Protein AF-A0A367YZG7-F1 (afdb_monomer)

Sequence (79 aa):
MAVIIGSTRPSRTCPDIARSVLDTAQVGSPVHPGLIDRADVHLPFLDEPLRPALGMYQYEHTRTWGDKPTSDVWRPCAR

Nearest PDB structures (foldseek):
  7qw4-assembly2_B  TM=6.380E-01  e=7.708E-01  Paracoccus denitrificans PD1222
  7qw4-assembly9_I  TM=7.010E-01  e=4.723E+00  Paracoccus denitrificans PD1222
  4kso-assembly1_A  TM=4.456E-01  e=5.051E+00  Synechococcus elongatus PCC 7942 = FACHB-805
  1wwj-assembly1_D  TM=3.789E-01  e=9.885E+00  Synechocystis sp.
  4kso-assembly1_B  TM=3.161E-01  e=7.557E+00  Synechococcus elongatus PCC 7942 = FACHB-805

Organism: NCBI:txid2268447

Mean predicted aligned error: 5.84 Å

Structure (mmCIF, N/CA/C/O backbone):
data_AF-A0A367YZG7-F1
#
_entry.id   AF-A0A367YZG7-F1
#
loop_
_atom_site.group_PDB
_atom_site.id
_atom_site.type_symbol
_atom_site.label_atom_id
_atom_site.label_alt_id
_atom_site.label_comp_id
_atom_site.label_asym_id
_atom_site.label_entity_id
_atom_site.label_seq_id
_atom_site.pdbx_PDB_ins_code
_atom_site.Cartn_x
_atom_site.Cartn_y
_atom_site.Cartn_z
_atom_site.occupancy
_atom_site.B_iso_or_equiv
_atom_site.auth_seq_id
_atom_site.auth_comp_id
_atom_site.auth_asym_id
_atom_site.auth_atom_id
_atom_site.pdbx_PDB_model_num
ATOM 1 N N . MET A 1 1 ? -6.934 7.967 4.231 1.00 78.12 1 MET A N 1
ATOM 2 C CA . MET A 1 1 ? -5.675 7.674 4.956 1.00 78.12 1 MET A CA 1
ATOM 3 C C . MET A 1 1 ? -5.507 6.162 5.002 1.00 78.12 1 MET A C 1
ATOM 5 O O . MET A 1 1 ? -6.507 5.489 5.199 1.00 78.12 1 MET A O 1
ATOM 9 N N . ALA A 1 2 ? -4.304 5.622 4.807 1.00 85.94 2 ALA A N 1
ATOM 10 C CA . ALA A 1 2 ? -3.993 4.221 5.128 1.00 85.94 2 ALA A CA 1
ATOM 11 C C . ALA A 1 2 ? -2.536 4.067 5.530 1.00 85.94 2 ALA A C 1
ATOM 13 O O . ALA A 1 2 ? -1.697 4.932 5.274 1.00 85.94 2 ALA A O 1
ATOM 14 N N . VAL A 1 3 ? -2.279 2.911 6.123 1.00 90.50 3 VAL A N 1
ATOM 15 C CA . VAL A 1 3 ? -0.956 2.348 6.342 1.00 90.50 3 VAL A CA 1
ATOM 16 C C . VAL A 1 3 ? -0.592 1.490 5.126 1.00 90.50 3 VAL A C 1
ATOM 18 O O . VAL A 1 3 ? -1.425 0.725 4.642 1.00 90.50 3 VAL A O 1
ATOM 21 N N . ILE A 1 4 ? 0.641 1.608 4.628 1.00 90.69 4 ILE A N 1
ATOM 22 C CA . ILE A 1 4 ? 1.145 0.800 3.507 1.00 90.69 4 ILE A CA 1
ATOM 23 C C . ILE A 1 4 ? 2.289 -0.085 4.001 1.00 90.69 4 ILE A C 1
ATOM 25 O O . ILE A 1 4 ? 3.273 0.413 4.550 1.00 90.69 4 ILE A O 1
ATOM 29 N N . ILE A 1 5 ? 2.195 -1.393 3.766 1.00 92.62 5 ILE A N 1
ATOM 30 C CA . ILE A 1 5 ? 3.276 -2.346 4.023 1.00 92.62 5 ILE A CA 1
ATOM 31 C C . ILE A 1 5 ? 4.155 -2.432 2.777 1.00 92.62 5 ILE A C 1
ATOM 33 O O . ILE A 1 5 ? 3.748 -2.946 1.739 1.00 92.62 5 ILE A O 1
ATOM 37 N N . GLY A 1 6 ? 5.392 -1.946 2.887 1.00 89.50 6 GLY A N 1
ATOM 38 C CA . GLY A 1 6 ? 6.356 -1.960 1.781 1.00 89.50 6 GLY A CA 1
ATOM 39 C C . GLY A 1 6 ? 7.149 -3.263 1.622 1.00 89.50 6 GLY A C 1
ATOM 40 O O . GLY A 1 6 ? 7.862 -3.4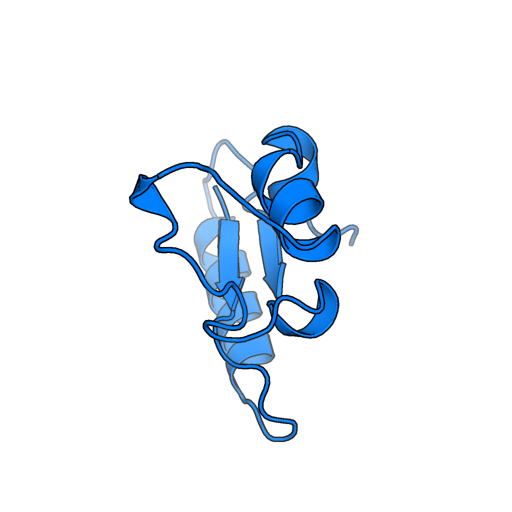20 0.635 1.00 89.50 6 GLY A O 1
ATOM 41 N N . SER A 1 7 ? 7.074 -4.194 2.577 1.00 89.12 7 SER A N 1
ATOM 42 C CA . SER A 1 7 ? 7.841 -5.447 2.542 1.00 89.12 7 SER A CA 1
ATOM 43 C C . SER A 1 7 ? 7.014 -6.589 1.963 1.00 89.12 7 SER A C 1
ATOM 45 O O . SER A 1 7 ? 5.894 -6.816 2.396 1.00 89.12 7 SER A O 1
ATOM 47 N N . THR A 1 8 ? 7.599 -7.358 1.045 1.00 89.56 8 THR A N 1
ATOM 48 C CA . THR A 1 8 ? 6.991 -8.564 0.450 1.00 89.56 8 THR A CA 1
ATOM 49 C C . THR A 1 8 ? 7.710 -9.849 0.858 1.00 89.56 8 THR A C 1
ATOM 51 O O . THR A 1 8 ? 7.395 -10.925 0.358 1.00 89.56 8 THR A O 1
ATOM 54 N N . ARG A 1 9 ? 8.681 -9.767 1.781 1.00 90.81 9 ARG A N 1
ATOM 55 C CA . ARG A 1 9 ? 9.399 -10.954 2.271 1.00 90.81 9 ARG A CA 1
ATOM 56 C C . ARG A 1 9 ? 8.413 -11.918 2.953 1.00 90.81 9 ARG A C 1
ATOM 58 O O . ARG A 1 9 ? 7.522 -11.429 3.649 1.00 90.81 9 ARG A O 1
ATOM 65 N N . PRO A 1 10 ? 8.571 -13.249 2.808 1.00 87.44 10 PRO A N 1
ATOM 66 C CA . PRO A 1 10 ? 7.681 -14.215 3.459 1.00 87.44 10 PRO A CA 1
ATOM 67 C C . PRO A 1 10 ? 7.690 -14.104 4.989 1.00 87.44 10 PRO A C 1
ATOM 69 O O . PRO A 1 10 ? 6.643 -14.101 5.621 1.00 87.44 10 PRO A O 1
ATOM 72 N N . SER A 1 11 ? 8.868 -13.931 5.592 1.00 91.69 11 SER A N 1
ATOM 73 C CA . SER A 1 11 ? 9.054 -13.820 7.045 1.00 91.69 11 SER A CA 1
ATOM 74 C C . SER A 1 11 ? 8.967 -12.368 7.544 1.00 91.69 11 SER A C 1
ATOM 76 O O . SER A 1 11 ? 9.876 -11.883 8.221 1.00 91.69 11 SER A O 1
ATOM 78 N N . ARG A 1 12 ? 7.934 -11.619 7.139 1.00 92.69 12 ARG A N 1
ATOM 79 C CA . ARG A 1 12 ? 7.781 -10.198 7.502 1.00 92.69 12 ARG A CA 1
ATOM 80 C C . ARG A 1 12 ? 6.926 -10.013 8.759 1.00 92.69 12 ARG A C 1
ATOM 82 O O . ARG A 1 12 ? 5.829 -10.541 8.838 1.00 92.69 12 ARG A O 1
ATOM 89 N N . THR A 1 13 ? 7.389 -9.171 9.683 1.00 94.81 13 THR A N 1
ATOM 90 C CA . THR A 1 13 ? 6.629 -8.733 10.878 1.00 94.81 13 THR A CA 1
ATOM 91 C C . THR A 1 13 ? 5.730 -7.522 10.594 1.00 94.81 13 THR A C 1
ATOM 93 O O . THR A 1 13 ? 4.891 -7.140 11.404 1.00 94.81 13 THR A O 1
ATOM 96 N N . CYS A 1 14 ? 5.894 -6.887 9.427 1.00 93.88 14 CYS A N 1
ATOM 97 C CA . CYS A 1 14 ? 5.169 -5.672 9.062 1.00 93.88 14 CYS A CA 1
ATOM 98 C C . CYS A 1 14 ? 3.631 -5.782 9.146 1.00 93.88 14 CYS A C 1
ATOM 100 O O . CYS A 1 14 ? 3.043 -4.783 9.546 1.00 93.88 14 CYS A O 1
ATOM 102 N N . PRO A 1 15 ? 2.968 -6.916 8.826 1.00 93.88 15 PRO A N 1
ATOM 103 C CA . PRO A 1 15 ? 1.518 -7.044 8.983 1.00 93.88 15 PRO A CA 1
ATOM 104 C C . PRO A 1 15 ? 1.032 -6.816 10.416 1.00 93.88 15 PRO A C 1
ATOM 106 O O . PRO A 1 15 ? 0.058 -6.098 10.624 1.00 93.88 15 PRO A O 1
ATOM 109 N N . ASP A 1 16 ? 1.731 -7.362 11.410 1.00 94.38 16 ASP A N 1
ATOM 110 C CA . ASP A 1 16 ? 1.329 -7.236 12.815 1.00 94.38 16 ASP A CA 1
ATOM 111 C C . ASP A 1 16 ? 1.539 -5.810 13.328 1.00 94.38 16 ASP A C 1
ATOM 113 O O . ASP A 1 16 ? 0.664 -5.233 13.973 1.00 94.38 16 ASP A O 1
ATOM 117 N N . ILE A 1 17 ? 2.662 -5.195 12.946 1.00 95.38 17 ILE A N 1
ATOM 118 C CA . ILE A 1 17 ? 2.941 -3.786 13.246 1.00 95.38 17 ILE A CA 1
ATOM 119 C C . ILE A 1 17 ? 1.897 -2.885 12.578 1.00 95.38 17 ILE A C 1
ATOM 121 O O . ILE A 1 17 ? 1.382 -1.964 13.206 1.00 95.38 17 ILE A O 1
ATOM 125 N N . ALA A 1 18 ? 1.556 -3.146 11.316 1.00 94.62 18 ALA A N 1
ATOM 126 C CA . ALA A 1 18 ? 0.612 -2.323 10.576 1.00 94.62 18 ALA A CA 1
ATOM 127 C C . ALA A 1 18 ? -0.802 -2.382 11.168 1.00 94.62 18 ALA A C 1
ATOM 129 O O . ALA A 1 18 ? -1.463 -1.347 11.220 1.00 94.62 18 ALA A O 1
ATOM 130 N N . ARG A 1 19 ? -1.238 -3.544 11.678 1.00 92.69 19 ARG A N 1
ATOM 131 C CA . ARG A 1 19 ? -2.494 -3.670 12.439 1.00 92.69 19 ARG A CA 1
ATOM 132 C C . ARG A 1 19 ? -2.460 -2.843 13.722 1.00 92.69 19 ARG A C 1
ATOM 134 O O . ARG A 1 19 ? -3.356 -2.041 13.939 1.00 92.69 19 ARG A O 1
ATOM 141 N N . SER A 1 20 ? -1.382 -2.943 14.501 1.00 94.62 20 SER A N 1
ATOM 142 C CA . SER A 1 20 ? -1.208 -2.149 15.727 1.00 94.62 20 SER A CA 1
ATOM 143 C C . SER A 1 20 ? -1.244 -0.631 15.469 1.00 94.62 20 SER A C 1
ATOM 145 O O . SER A 1 20 ? -1.869 0.129 16.215 1.00 94.62 20 SER A O 1
ATOM 147 N N . VAL A 1 21 ? -0.626 -0.177 14.373 1.00 93.94 21 VAL A N 1
ATOM 148 C CA . VAL A 1 21 ? -0.702 1.223 13.924 1.00 93.94 21 VAL A CA 1
ATOM 149 C C . VAL A 1 21 ? -2.124 1.594 13.506 1.00 93.94 21 VAL A C 1
ATOM 151 O O . VAL A 1 21 ? -2.581 2.685 13.839 1.00 93.94 21 VAL A O 1
ATOM 154 N N . LEU A 1 22 ? -2.829 0.708 12.796 1.00 92.69 22 LEU A N 1
ATOM 155 C CA . LEU A 1 22 ? -4.207 0.937 12.364 1.00 92.69 22 LEU A CA 1
ATOM 156 C C . LEU A 1 22 ? -5.148 1.115 13.559 1.00 92.69 22 LEU A C 1
ATOM 158 O O . LEU A 1 22 ? -5.916 2.074 13.578 1.00 92.69 22 LEU A O 1
ATOM 162 N N . ASP A 1 23 ? -5.039 0.243 14.561 1.00 92.06 23 ASP A N 1
ATOM 163 C CA . ASP A 1 23 ? -5.838 0.298 15.787 1.00 92.06 23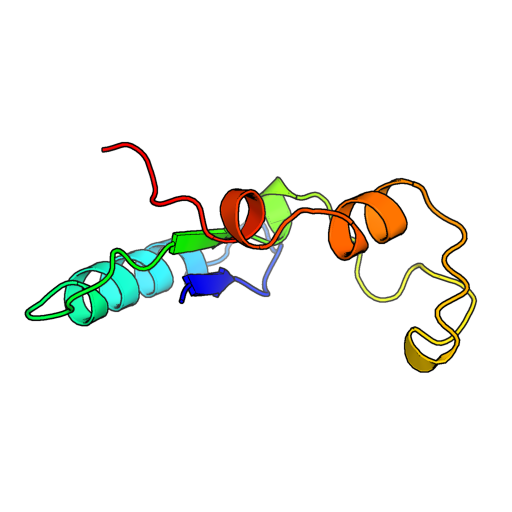 ASP A CA 1
ATOM 164 C C . ASP A 1 23 ? -5.616 1.625 16.517 1.00 92.06 23 ASP A C 1
ATOM 166 O O . ASP A 1 23 ? -6.567 2.298 16.911 1.00 92.06 23 ASP A O 1
ATOM 170 N N . THR A 1 24 ? -4.356 2.057 16.618 1.00 92.88 24 THR A N 1
ATOM 171 C CA . THR A 1 24 ? -4.000 3.349 17.222 1.00 92.88 24 THR A CA 1
ATOM 172 C C . THR A 1 24 ? -4.564 4.519 16.413 1.00 92.88 24 THR A C 1
ATOM 174 O O . THR A 1 24 ? -5.130 5.452 16.977 1.00 92.88 24 THR A O 1
ATOM 177 N N . ALA A 1 25 ? -4.446 4.466 15.085 1.00 90.00 25 ALA A N 1
ATOM 178 C CA . ALA A 1 25 ? -4.922 5.511 14.183 1.00 90.00 25 ALA A CA 1
ATOM 179 C C . ALA A 1 25 ? -6.455 5.599 14.104 1.00 90.00 25 ALA A C 1
ATOM 181 O O . ALA A 1 25 ? -6.980 6.623 13.675 1.00 90.00 25 ALA A O 1
ATOM 182 N N . GLN A 1 26 ? -7.183 4.549 14.490 1.00 90.00 26 G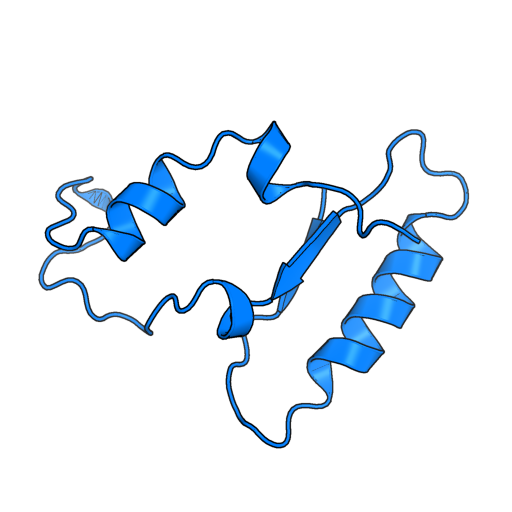LN A N 1
ATOM 183 C CA . GLN A 1 26 ? -8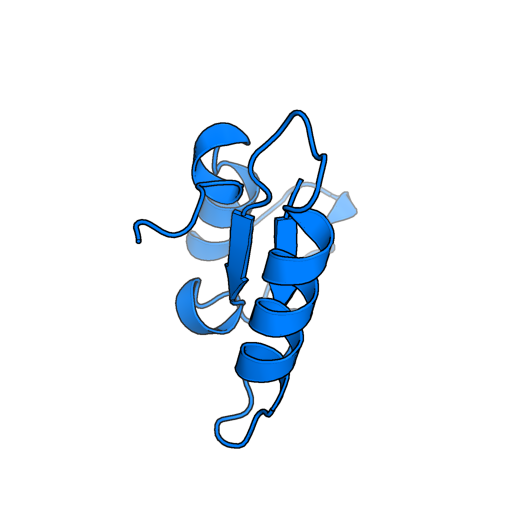.646 4.559 14.550 1.00 90.00 26 GLN A CA 1
ATOM 184 C C . GLN A 1 26 ? -9.185 5.325 15.764 1.00 90.00 26 GLN A C 1
ATOM 186 O O . GLN A 1 26 ? -10.290 5.867 15.698 1.00 90.00 26 GLN A O 1
ATOM 191 N N . VAL A 1 27 ? -8.433 5.403 16.866 1.00 91.81 27 VAL A N 1
ATOM 192 C CA . VAL A 1 27 ? -8.904 6.037 18.105 1.00 91.81 27 VAL A CA 1
ATOM 193 C C . VAL A 1 27 ? -9.122 7.536 17.892 1.00 91.81 27 VAL A C 1
ATOM 195 O O . VAL A 1 27 ? -8.183 8.293 17.665 1.00 91.81 27 VAL A O 1
ATOM 198 N N . GLY A 1 28 ? -10.381 7.974 17.978 1.00 85.88 28 GLY A N 1
ATOM 199 C CA . GLY A 1 28 ? -10.759 9.385 17.835 1.00 85.88 28 GLY A CA 1
ATOM 200 C C . GLY A 1 28 ? -10.646 9.939 16.411 1.00 85.88 28 GLY A C 1
ATOM 201 O O . GLY A 1 28 ? -10.815 11.141 16.216 1.00 85.88 28 GLY A O 1
ATOM 202 N N . SER A 1 29 ? -10.374 9.090 15.415 1.00 86.00 29 SER A N 1
ATOM 203 C CA . SER A 1 29 ? -10.279 9.526 14.025 1.00 86.00 29 SER A CA 1
ATOM 204 C C . SER A 1 29 ? -11.672 9.715 13.408 1.00 86.00 29 SER A 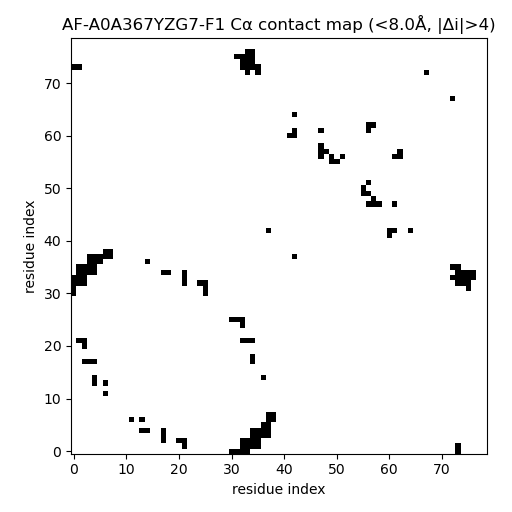C 1
ATOM 206 O O . SER A 1 29 ? -12.514 8.823 13.513 1.00 86.00 29 SER A O 1
ATOM 208 N N . PRO A 1 30 ? -11.923 10.830 12.694 1.00 87.88 30 PRO A N 1
ATOM 209 C CA . PRO A 1 30 ? -13.165 11.037 11.945 1.00 87.88 30 PRO A CA 1
ATOM 210 C C . PRO A 1 30 ? -13.239 10.187 10.665 1.00 87.88 30 PRO A C 1
ATOM 212 O O . PRO A 1 30 ? -14.242 10.222 9.956 1.00 87.88 30 PRO A O 1
ATOM 215 N N . VAL A 1 31 ? -12.170 9.457 10.332 1.00 84.06 31 VAL A N 1
ATOM 216 C CA . VAL A 1 31 ? -12.075 8.599 9.148 1.00 84.06 31 VAL A CA 1
ATOM 217 C C . VAL A 1 31 ? -11.592 7.205 9.526 1.00 84.06 31 VAL A C 1
ATOM 219 O O . VAL A 1 31 ? -10.779 7.048 10.436 1.00 84.06 31 VAL A O 1
ATOM 222 N N . HIS A 1 32 ? -12.026 6.192 8.780 1.00 83.88 32 HIS A N 1
ATOM 223 C CA . HIS A 1 32 ? -11.468 4.849 8.899 1.00 83.88 32 HIS A CA 1
ATOM 224 C C . HIS A 1 32 ? -10.167 4.757 8.091 1.00 83.88 32 HIS A C 1
ATOM 226 O O . HIS A 1 32 ? -10.216 4.868 6.861 1.00 83.88 32 HIS A O 1
ATOM 232 N N . PRO A 1 33 ? -8.999 4.581 8.734 1.00 85.06 33 PRO A N 1
ATOM 233 C CA . PRO A 1 33 ? -7.774 4.322 8.005 1.00 85.06 33 PRO A CA 1
ATOM 234 C C . PRO A 1 33 ? -7.851 2.935 7.349 1.00 85.06 33 PRO A C 1
ATOM 236 O O . PRO A 1 33 ? -8.311 1.972 7.963 1.00 85.06 33 PRO A O 1
ATOM 239 N N . GLY A 1 34 ? -7.415 2.839 6.094 1.00 86.94 34 GLY A N 1
ATOM 240 C CA . GLY A 1 34 ? -7.242 1.564 5.394 1.00 86.94 34 GLY A CA 1
ATOM 241 C C . GLY A 1 34 ? -5.890 0.910 5.694 1.00 86.94 34 GLY A C 1
ATOM 242 O O . GLY A 1 34 ? -5.022 1.506 6.341 1.00 86.94 34 GLY A O 1
ATOM 243 N N . LEU A 1 35 ? -5.681 -0.292 5.161 1.00 88.69 35 LEU A N 1
ATOM 244 C CA . LEU A 1 35 ? -4.397 -0.993 5.167 1.00 88.69 35 LEU A CA 1
ATOM 245 C C . LEU A 1 35 ? -4.127 -1.554 3.767 1.00 88.69 35 LEU A C 1
ATOM 247 O O . LEU A 1 35 ? -4.991 -2.209 3.194 1.00 88.69 35 LEU A O 1
ATOM 251 N N . ILE A 1 36 ? -2.934 -1.304 3.227 1.00 89.06 36 ILE A N 1
ATOM 252 C CA . ILE A 1 36 ? -2.510 -1.791 1.908 1.00 89.06 36 ILE A CA 1
ATOM 253 C C . ILE A 1 36 ? -1.250 -2.633 2.088 1.00 89.06 36 ILE A C 1
ATOM 255 O O . ILE A 1 36 ? -0.218 -2.108 2.509 1.00 89.06 36 ILE A O 1
ATOM 259 N N . ASP A 1 37 ? -1.303 -3.919 1.741 1.00 89.69 37 ASP A N 1
ATOM 260 C CA . ASP A 1 37 ? -0.114 -4.773 1.684 1.00 89.69 37 ASP A CA 1
ATOM 261 C C . ASP A 1 37 ? 0.388 -4.895 0.243 1.00 89.69 37 ASP A C 1
ATOM 263 O O . ASP A 1 37 ? -0.331 -5.350 -0.649 1.00 89.69 37 ASP A O 1
ATOM 267 N N . ARG A 1 38 ? 1.648 -4.498 0.006 1.00 87.38 38 ARG A N 1
ATOM 268 C CA . ARG A 1 38 ? 2.280 -4.611 -1.314 1.00 87.38 38 ARG A CA 1
ATOM 269 C C . ARG A 1 38 ? 2.320 -6.059 -1.818 1.00 87.38 38 ARG A C 1
ATOM 271 O O . ARG A 1 38 ? 2.314 -6.279 -3.026 1.00 87.38 38 ARG A O 1
ATOM 278 N N . ALA A 1 39 ? 2.382 -7.034 -0.912 1.00 86.81 39 ALA A N 1
ATOM 279 C CA . ALA A 1 39 ? 2.389 -8.444 -1.279 1.00 86.81 39 ALA A CA 1
ATOM 280 C C . ALA A 1 39 ? 1.051 -8.905 -1.863 1.00 86.81 39 ALA A C 1
ATOM 282 O O . ALA A 1 39 ? 1.056 -9.735 -2.765 1.00 86.81 39 ALA A O 1
ATOM 283 N N . ASP A 1 40 ? -0.066 -8.341 -1.401 1.00 87.06 40 ASP A N 1
ATOM 284 C CA . ASP A 1 40 ? -1.401 -8.722 -1.872 1.00 87.06 40 ASP A CA 1
ATOM 285 C C . ASP A 1 40 ? -1.680 -8.125 -3.257 1.00 87.06 40 ASP A C 1
ATOM 287 O O . ASP A 1 40 ? -2.253 -8.773 -4.134 1.00 87.06 40 ASP A O 1
ATOM 291 N N . VAL A 1 41 ? -1.211 -6.896 -3.489 1.00 81.94 41 VAL A N 1
ATOM 292 C CA . VAL A 1 41 ? -1.383 -6.192 -4.772 1.00 81.94 41 VAL A CA 1
ATOM 293 C C . VAL A 1 41 ? -0.388 -6.623 -5.852 1.00 81.94 41 VAL A C 1
ATOM 295 O O . VAL A 1 41 ? -0.460 -6.102 -6.960 1.00 81.94 41 VAL A O 1
ATOM 298 N N . HIS A 1 42 ? 0.528 -7.551 -5.548 1.00 82.94 42 HIS A N 1
ATOM 299 C CA . HIS A 1 42 ? 1.525 -8.081 -6.486 1.00 82.94 42 HIS A CA 1
ATOM 300 C C . HIS A 1 42 ? 2.303 -6.998 -7.251 1.00 82.94 42 HIS A C 1
ATOM 302 O O . HIS A 1 42 ? 2.643 -7.181 -8.415 1.00 82.94 42 HIS A O 1
ATOM 308 N N . LEU A 1 43 ? 2.603 -5.869 -6.599 1.00 84.25 43 LEU A N 1
ATOM 309 C CA . LEU A 1 43 ? 3.353 -4.778 -7.220 1.00 84.25 43 LEU A CA 1
ATOM 310 C C . LEU A 1 43 ? 4.862 -5.065 -7.111 1.00 84.25 43 LEU A C 1
ATOM 312 O O . LEU A 1 43 ? 5.406 -4.993 -5.996 1.00 84.25 43 LEU A O 1
ATOM 316 N N . PRO A 1 44 ? 5.554 -5.403 -8.216 1.00 84.31 44 PRO A N 1
ATOM 317 C CA . PRO A 1 44 ? 6.967 -5.747 -8.176 1.00 84.31 44 PRO A CA 1
ATOM 318 C C . PRO A 1 44 ? 7.824 -4.518 -7.861 1.00 84.31 44 PRO A C 1
ATOM 320 O O . PRO A 1 44 ? 7.392 -3.368 -7.951 1.00 84.31 44 PRO A O 1
ATOM 323 N N . PHE A 1 45 ? 9.065 -4.755 -7.441 1.00 84.44 45 PHE A N 1
ATOM 324 C CA . PHE A 1 45 ? 9.978 -3.661 -7.131 1.00 84.44 45 PHE A CA 1
ATOM 325 C C . PHE A 1 45 ? 10.738 -3.217 -8.382 1.00 84.44 45 PHE A C 1
ATOM 327 O O . PHE A 1 45 ? 11.615 -3.944 -8.838 1.00 84.44 45 PHE A O 1
ATOM 334 N N . LEU A 1 46 ? 10.441 -2.002 -8.862 1.00 86.56 46 LEU A N 1
ATOM 335 C CA . LEU A 1 46 ? 11.157 -1.330 -9.959 1.00 86.56 46 LEU A CA 1
ATOM 336 C C . LEU A 1 46 ? 11.253 -2.173 -11.240 1.00 86.56 46 LEU A C 1
ATOM 338 O O . LEU A 1 46 ? 12.313 -2.258 -11.853 1.00 86.56 46 LEU A O 1
ATOM 342 N N . ASP A 1 47 ? 10.161 -2.823 -11.624 1.00 91.69 47 ASP A N 1
ATOM 343 C CA . ASP A 1 47 ? 10.122 -3.681 -12.806 1.00 91.69 47 ASP A CA 1
ATOM 344 C C . ASP A 1 47 ? 9.842 -2.917 -14.104 1.00 91.69 47 ASP A C 1
ATOM 346 O O . ASP A 1 47 ? 10.279 -3.353 -15.168 1.00 91.69 47 ASP A O 1
ATOM 350 N N . GLU A 1 48 ? 9.156 -1.773 -14.030 1.00 94.25 48 GLU A N 1
ATOM 351 C CA . GLU A 1 48 ? 8.950 -0.882 -15.177 1.00 94.25 48 GLU A CA 1
ATOM 352 C C . GLU A 1 48 ? 10.288 -0.432 -15.801 1.00 94.25 48 GLU A C 1
ATOM 354 O O . GLU A 1 48 ? 11.196 -0.003 -15.082 1.00 94.25 48 GLU A O 1
ATOM 359 N N . PRO A 1 49 ? 10.421 -0.449 -17.141 1.00 94.44 49 PRO A N 1
ATOM 360 C CA . PRO A 1 49 ? 11.665 -0.068 -17.815 1.00 94.44 49 PRO A CA 1
ATOM 361 C C . PRO A 1 49 ? 11.918 1.443 -17.797 1.00 94.44 49 PRO A C 1
ATOM 363 O O . PRO A 1 49 ? 13.056 1.894 -17.938 1.00 94.44 49 PRO A O 1
ATOM 366 N N . LEU A 1 50 ? 10.854 2.239 -17.667 1.00 94.75 50 LEU A N 1
ATOM 367 C CA . LEU A 1 50 ? 10.908 3.694 -17.655 1.00 94.75 50 LEU A CA 1
ATOM 368 C C . LEU A 1 50 ? 10.666 4.239 -16.247 1.00 94.75 50 LEU A C 1
ATOM 370 O O . LEU A 1 50 ? 10.040 3.618 -15.392 1.00 94.75 50 LEU A O 1
ATOM 374 N N . ARG A 1 51 ? 11.155 5.459 -16.007 1.00 91.56 51 ARG A N 1
ATOM 375 C CA . ARG A 1 51 ? 10.988 6.133 -14.715 1.00 91.56 51 ARG A CA 1
ATOM 376 C C . ARG A 1 51 ? 9.510 6.486 -14.478 1.00 91.56 51 ARG A C 1
ATOM 378 O O . ARG A 1 51 ? 8.910 7.090 -15.370 1.00 91.56 51 ARG A O 1
ATOM 385 N N . PRO A 1 52 ? 8.962 6.271 -13.262 1.00 88.44 52 PRO A N 1
ATOM 386 C CA . PRO A 1 52 ? 7.560 6.572 -12.956 1.00 88.44 52 PRO A CA 1
ATOM 387 C C . PRO A 1 52 ? 7.136 8.021 -13.231 1.00 88.44 52 PRO A C 1
ATOM 389 O O . PRO A 1 52 ? 5.990 8.261 -13.589 1.00 88.44 52 PRO A O 1
ATOM 392 N N . ALA A 1 53 ? 8.060 8.984 -13.116 1.00 90.50 53 ALA A N 1
ATOM 393 C CA . ALA A 1 53 ? 7.794 10.405 -13.359 1.00 90.50 53 ALA A CA 1
ATOM 394 C C . ALA A 1 53 ? 7.378 10.733 -14.807 1.00 90.50 53 ALA A C 1
ATOM 396 O O . ALA A 1 53 ? 6.838 11.806 -15.049 1.00 90.50 53 ALA A O 1
ATOM 397 N N . LEU A 1 54 ? 7.634 9.835 -15.766 1.00 93.44 54 LEU A N 1
ATOM 398 C CA . LEU A 1 54 ? 7.200 10.007 -17.154 1.00 93.44 54 LEU A CA 1
ATOM 399 C C . LEU A 1 54 ? 5.728 9.622 -17.369 1.00 93.44 54 LEU A C 1
ATOM 401 O O . LEU A 1 54 ? 5.190 9.913 -18.431 1.00 93.44 54 LEU A O 1
ATOM 405 N N . GLY A 1 55 ? 5.089 8.929 -16.416 1.00 89.62 55 GLY A N 1
ATOM 406 C CA . GLY A 1 55 ? 3.719 8.413 -16.564 1.00 89.62 55 GLY A CA 1
ATOM 407 C C . GLY A 1 55 ? 3.552 7.348 -17.660 1.00 89.62 55 GLY A C 1
ATOM 408 O O . GLY A 1 55 ? 2.433 6.968 -17.990 1.00 89.62 55 GLY A O 1
ATOM 409 N N . MET A 1 56 ? 4.652 6.862 -18.241 1.00 92.62 56 MET A N 1
ATOM 410 C CA . MET A 1 56 ? 4.667 5.883 -19.331 1.00 92.62 56 MET A CA 1
ATOM 411 C C . MET A 1 56 ? 4.820 4.464 -18.773 1.00 92.62 56 MET A C 1
ATOM 413 O O . MET A 1 56 ? 5.897 3.876 -18.851 1.00 92.62 56 MET A O 1
ATOM 417 N N . TYR A 1 57 ? 3.753 3.930 -18.180 1.00 92.81 57 TYR A N 1
ATOM 418 C CA . TYR A 1 57 ? 3.736 2.565 -17.643 1.00 92.81 57 TYR A CA 1
ATOM 419 C C . TYR A 1 57 ? 3.531 1.547 -18.763 1.00 92.81 57 TYR A C 1
ATOM 421 O O . TYR A 1 57 ? 2.631 1.725 -19.591 1.00 92.81 57 TYR A O 1
ATOM 429 N N . GLN A 1 58 ? 4.344 0.489 -18.802 1.00 94.12 58 GLN A N 1
ATOM 430 C CA . GLN A 1 58 ? 4.242 -0.587 -19.786 1.00 94.12 58 GLN A CA 1
ATOM 431 C C . GLN A 1 58 ? 3.353 -1.726 -19.290 1.00 94.12 58 GLN A C 1
ATOM 433 O O . GLN A 1 58 ? 2.590 -2.283 -20.091 1.00 94.12 58 GLN A O 1
ATOM 438 N N . TYR A 1 59 ? 3.406 -2.053 -18.000 1.00 92.69 59 TYR A N 1
ATOM 439 C CA . TYR A 1 59 ? 2.726 -3.225 -17.466 1.00 92.69 59 TYR A CA 1
ATOM 440 C C . TYR A 1 59 ? 1.330 -2.920 -16.929 1.00 92.69 59 TYR A C 1
ATOM 442 O O . TYR A 1 59 ? 1.025 -1.828 -16.447 1.00 92.69 59 TYR A O 1
ATOM 450 N N . GLU A 1 60 ? 0.453 -3.917 -17.031 1.00 90.94 60 GLU A N 1
ATOM 451 C CA . GLU A 1 60 ? -0.936 -3.815 -16.587 1.00 90.94 60 GLU A CA 1
ATOM 452 C C . GLU A 1 60 ? -1.047 -3.630 -15.071 1.00 90.94 60 GLU A C 1
ATOM 454 O O . GLU A 1 60 ? -1.842 -2.805 -14.623 1.00 90.94 60 GLU A O 1
ATOM 459 N N . HIS A 1 61 ? -0.224 -4.314 -14.268 1.00 88.31 61 HIS A N 1
ATOM 460 C CA . HIS A 1 61 ? -0.259 -4.174 -12.807 1.00 88.31 61 HIS A CA 1
ATOM 461 C C . HIS A 1 61 ? 0.117 -2.761 -12.345 1.00 88.31 61 HIS A C 1
ATOM 463 O O . HIS A 1 61 ? -0.498 -2.249 -11.410 1.00 88.31 61 HIS A O 1
ATOM 469 N N . THR A 1 62 ? 1.059 -2.093 -13.019 1.00 90.94 62 THR A N 1
ATOM 470 C CA . THR A 1 62 ? 1.448 -0.713 -12.694 1.00 90.94 62 THR A CA 1
ATOM 471 C C . THR A 1 62 ? 0.371 0.285 -13.095 1.00 90.94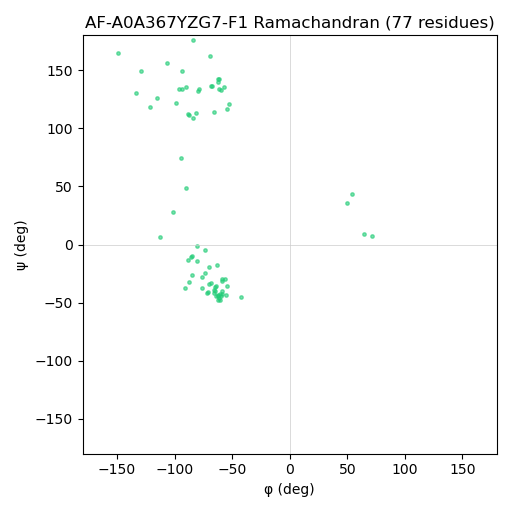 62 THR A C 1
ATOM 4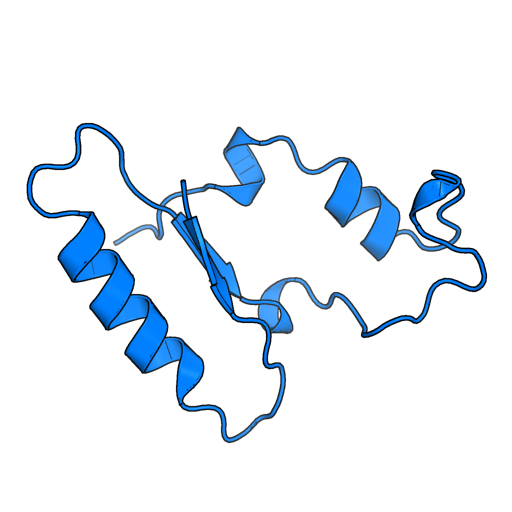73 O O . THR A 1 62 ? 0.059 1.183 -12.313 1.00 90.94 62 THR A O 1
ATOM 476 N N . ARG A 1 63 ? -0.247 0.115 -14.275 1.00 88.75 63 ARG A N 1
ATOM 477 C CA . ARG A 1 63 ? -1.408 0.930 -14.677 1.00 88.75 63 ARG A CA 1
ATOM 478 C C . ARG A 1 63 ? -2.561 0.745 -13.704 1.00 88.75 63 ARG A C 1
ATOM 480 O O . ARG A 1 63 ? -3.065 1.723 -13.177 1.00 88.75 63 ARG A O 1
ATOM 487 N N . THR A 1 64 ? -2.885 -0.503 -13.369 1.00 87.31 64 THR A N 1
ATOM 488 C CA . THR A 1 64 ? -3.911 -0.833 -12.372 1.00 87.31 64 THR A CA 1
ATOM 489 C C . THR A 1 64 ? -3.613 -0.156 -11.040 1.00 87.31 64 THR A C 1
ATOM 491 O O . THR A 1 64 ? -4.511 0.404 -10.429 1.00 87.31 64 THR A O 1
ATOM 494 N N . TRP A 1 65 ? -2.360 -0.165 -10.581 1.00 85.94 65 TRP A N 1
ATOM 495 C CA . TRP A 1 65 ? -1.965 0.532 -9.359 1.00 85.94 65 TRP A CA 1
ATOM 496 C C . TRP A 1 65 ? -2.172 2.053 -9.444 1.00 85.94 65 TRP A C 1
ATOM 498 O O . TRP A 1 65 ? -2.691 2.635 -8.494 1.00 85.94 65 TRP A O 1
ATOM 508 N N . GLY A 1 66 ? -1.799 2.681 -10.564 1.00 84.50 66 GLY A N 1
ATOM 509 C CA . GLY A 1 66 ? -1.978 4.120 -10.791 1.00 84.50 66 GLY A CA 1
ATOM 510 C C . GLY A 1 66 ? -3.437 4.551 -10.978 1.00 84.50 66 GLY A C 1
ATOM 511 O O . GLY A 1 66 ? -3.811 5.628 -10.522 1.00 84.50 66 GLY A O 1
ATOM 512 N N . ASP A 1 67 ? -4.253 3.696 -11.595 1.00 83.19 67 ASP A N 1
ATOM 513 C CA . ASP A 1 67 ? -5.662 3.955 -11.911 1.00 83.19 67 ASP A CA 1
ATOM 514 C C . ASP A 1 67 ? -6.615 3.560 -10.783 1.00 83.19 67 ASP A C 1
ATOM 516 O O . ASP A 1 67 ? -7.788 3.942 -10.819 1.00 83.19 67 ASP A O 1
ATOM 520 N N . LYS A 1 68 ? -6.154 2.793 -9.781 1.00 74.56 68 LYS A N 1
ATOM 521 C CA . LYS A 1 68 ? -7.002 2.425 -8.646 1.00 74.56 68 LYS A CA 1
ATOM 522 C C . LYS A 1 68 ? -7.560 3.714 -8.032 1.00 74.56 68 LYS A C 1
ATOM 524 O O . LYS A 1 68 ? -6.791 4.525 -7.504 1.00 74.56 68 LYS A O 1
ATOM 529 N N . PRO A 1 69 ? -8.889 3.909 -8.061 1.00 61.62 69 PRO A N 1
ATOM 530 C CA . PRO A 1 69 ? -9.471 5.115 -7.518 1.00 61.62 69 PRO A CA 1
ATOM 531 C C . PRO A 1 69 ? -9.147 5.164 -6.031 1.00 61.62 69 PRO A C 1
ATOM 533 O O . PRO A 1 69 ? -9.147 4.141 -5.342 1.00 61.62 69 PRO A O 1
ATOM 536 N N . THR A 1 70 ? -8.877 6.366 -5.531 1.00 58.59 70 THR A N 1
ATOM 537 C CA . THR A 1 70 ? -8.556 6.640 -4.127 1.00 58.59 70 THR A CA 1
ATOM 538 C C . THR A 1 70 ? -9.480 5.836 -3.191 1.00 58.59 70 THR A C 1
ATOM 540 O O . THR A 1 70 ? -9.015 5.120 -2.313 1.00 58.59 70 THR A O 1
ATOM 543 N N . SER A 1 71 ? -10.789 5.798 -3.437 1.00 58.38 71 SER A N 1
ATOM 544 C CA . SER A 1 71 ? -11.736 5.018 -2.622 1.00 58.38 71 SER A CA 1
ATOM 545 C C . SER A 1 71 ? -11.473 3.504 -2.546 1.00 58.38 71 SER A C 1
ATOM 547 O O . SER A 1 71 ? -11.783 2.908 -1.518 1.00 58.38 71 SER A O 1
ATOM 549 N N . ASP A 1 72 ? -10.919 2.879 -3.591 1.00 59.34 72 ASP A N 1
ATOM 550 C CA . ASP A 1 72 ? -10.627 1.438 -3.634 1.00 59.34 72 ASP A CA 1
ATOM 551 C C . ASP A 1 72 ? -9.246 1.087 -3.068 1.00 59.34 72 ASP A C 1
ATOM 553 O O . ASP A 1 72 ? -9.094 0.033 -2.452 1.00 59.34 72 ASP A O 1
ATOM 557 N N . VAL A 1 73 ? -8.254 1.974 -3.220 1.00 60.56 73 VAL A N 1
ATOM 558 C CA . VAL A 1 73 ? -6.927 1.834 -2.583 1.00 60.56 73 VAL A CA 1
ATOM 559 C C . VAL A 1 73 ? -7.045 1.934 -1.065 1.00 60.56 73 VAL A C 1
ATOM 561 O O . VAL A 1 73 ? -6.384 1.207 -0.332 1.00 60.56 73 VAL A O 1
ATOM 564 N N . TRP A 1 74 ? -7.907 2.832 -0.588 1.00 62.12 74 TRP A N 1
ATOM 565 C CA . TRP A 1 74 ? -8.038 3.164 0.830 1.00 62.12 74 TRP A CA 1
AT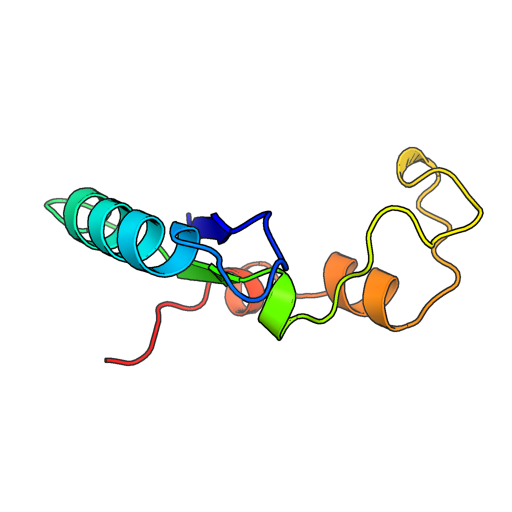OM 566 C C . TRP A 1 74 ? -9.249 2.485 1.488 1.00 62.12 74 TRP A C 1
ATOM 568 O O . TRP A 1 74 ? -9.7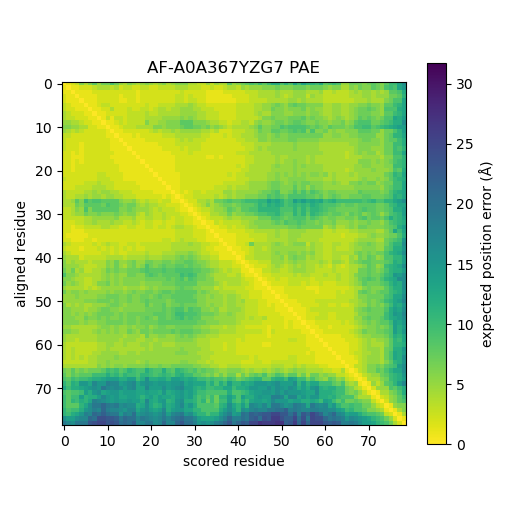93 3.030 2.451 1.00 62.12 74 TRP A O 1
ATOM 578 N N . ARG A 1 75 ? -9.695 1.317 0.990 1.00 58.91 75 ARG A N 1
ATOM 579 C CA . ARG A 1 75 ? -10.806 0.590 1.623 1.00 58.91 75 ARG A CA 1
ATOM 580 C C . ARG A 1 75 ? -10.435 0.192 3.057 1.00 58.91 75 ARG A C 1
ATOM 582 O O . ARG A 1 75 ? -9.343 -0.336 3.281 1.00 58.91 75 ARG A O 1
ATOM 589 N N . PRO A 1 76 ? -11.327 0.414 4.036 1.00 54.12 76 PRO A N 1
ATOM 590 C CA . PRO A 1 76 ? -11.143 -0.155 5.361 1.00 54.12 76 PRO A CA 1
ATOM 591 C C . PRO A 1 76 ? -11.150 -1.685 5.252 1.00 54.12 76 PRO A C 1
ATOM 593 O O . PRO A 1 76 ? -11.949 -2.241 4.494 1.00 54.12 76 PRO A O 1
ATOM 596 N N . CYS A 1 77 ? -10.273 -2.367 5.998 1.00 47.84 77 CYS A N 1
ATOM 597 C CA . CYS A 1 77 ? -10.403 -3.812 6.183 1.00 47.84 77 CYS A CA 1
ATOM 598 C C . CYS A 1 77 ? -11.824 -4.093 6.685 1.00 47.84 77 CYS A C 1
ATOM 600 O O . CYS A 1 77 ? -12.229 -3.558 7.720 1.00 47.84 77 CYS A O 1
ATOM 602 N N . ALA A 1 78 ? -12.585 -4.898 5.940 1.00 45.88 78 ALA A N 1
ATOM 603 C CA . ALA A 1 78 ? -13.811 -5.470 6.470 1.00 45.88 78 ALA A CA 1
ATOM 604 C C . ALA A 1 78 ? -13.436 -6.305 7.702 1.00 45.88 78 ALA A C 1
ATOM 606 O O . ALA A 1 78 ? -12.431 -7.019 7.684 1.00 45.88 78 ALA A O 1
ATOM 607 N N . ARG A 1 79 ? -14.203 -6.090 8.769 1.00 38.31 79 ARG A N 1
ATOM 608 C CA . ARG A 1 79 ? -14.004 -6.660 10.100 1.00 38.31 79 ARG A CA 1
ATOM 609 C C . ARG A 1 79 ? -13.968 -8.183 10.085 1.00 38.31 79 ARG A C 1
ATOM 611 O O . ARG A 1 79 ? -14.752 -8.764 9.303 1.00 38.31 79 ARG A O 1
#

Radius of gyration: 14.35 Å; Cα contacts (8 Å, |Δi|>4): 81; chains: 1; bounding box: 26×25×38 Å

Solvent-accessible surface area (backbone atoms only — not comparable to full-atom values): 5078 Å² total; per-residue (Å²): 100,62,52,73,39,86,68,65,60,90,92,60,66,56,68,63,53,50,48,57,50,48,59,58,57,42,66,92,44,97,54,70,54,11,64,40,52,39,57,81,69,67,62,72,86,83,70,63,93,54,64,76,91,71,71,66,69,84,50,68,70,60,45,50,62,72,65,48,49,68,73,70,63,36,38,54,74,82,128

Foldseek 3Di:
DEAEAPDQDPPDPSVVVRVVVQVVCPVVDPDRFAYHYCNVLVDDDPPAPDDVVVVDGDDPSVVCVVPQPPCRRGPHPDD

InterPro domains:
  IPR029039 Flavoprotein-like superfamily [G3DSA:3.40.50.360] (1-71)

Secondary structure (DSSP, 8-state):
-EEEE----TT--HHHHHHHHHHHHHTT-SS--EEEETTTTT--SS-SSS-GGG----SHHHHHHHHS-HHHHTPPPP-

pLDDT: mean 84.56, std 12.79, range [38.31, 95.38]